Protein AF-A0A699YV92-F1 (afdb_monomer)

Structure (mmCIF, N/CA/C/O backbone):
data_AF-A0A699YV92-F1
#
_entry.id   AF-A0A699YV92-F1
#
loop_
_atom_site.group_PDB
_atom_site.id
_atom_site.type_symbol
_atom_site.label_atom_id
_atom_site.label_alt_id
_atom_site.label_comp_id
_atom_site.label_asym_id
_atom_site.label_entity_id
_atom_site.label_seq_id
_atom_site.pdbx_PDB_ins_code
_atom_site.Cartn_x
_atom_site.Cartn_y
_atom_site.Cartn_z
_atom_site.occupancy
_atom_site.B_iso_or_equiv
_atom_site.auth_seq_id
_atom_site.auth_comp_id
_atom_site.auth_asym_id
_atom_site.auth_atom_id
_atom_site.pdbx_PDB_model_num
ATOM 1 N N . TYR A 1 1 ? 9.441 -20.863 -15.798 1.00 32.38 1 TYR A N 1
ATOM 2 C CA . TYR A 1 1 ? 9.554 -21.421 -14.441 1.00 32.38 1 TYR A CA 1
ATOM 3 C C . TYR A 1 1 ? 8.625 -20.632 -13.541 1.00 32.38 1 TYR A C 1
ATOM 5 O O . TYR A 1 1 ? 8.946 -19.521 -13.141 1.00 32.38 1 TYR A O 1
ATOM 13 N N . ASP A 1 2 ? 7.430 -21.198 -13.383 1.00 39.78 2 ASP A N 1
ATOM 14 C CA . ASP A 1 2 ? 6.267 -20.719 -12.639 1.00 39.78 2 ASP A CA 1
ATOM 15 C C . ASP A 1 2 ? 6.403 -20.904 -11.126 1.00 39.78 2 ASP A C 1
ATOM 17 O O . ASP A 1 2 ? 6.755 -21.986 -10.661 1.00 39.78 2 ASP A O 1
ATOM 21 N N . ILE A 1 3 ? 6.038 -19.866 -10.372 1.00 35.94 3 ILE A N 1
ATOM 22 C CA . ILE A 1 3 ? 5.686 -19.872 -8.941 1.00 35.94 3 ILE A CA 1
ATOM 23 C C . ILE A 1 3 ? 4.949 -18.535 -8.713 1.00 35.94 3 ILE A C 1
ATOM 25 O O . ILE A 1 3 ? 5.479 -17.495 -9.073 1.00 35.94 3 ILE A O 1
ATOM 29 N N . CYS A 1 4 ? 3.711 -18.413 -8.231 1.00 32.50 4 CYS A N 1
ATOM 30 C CA . CYS A 1 4 ? 2.940 -19.241 -7.319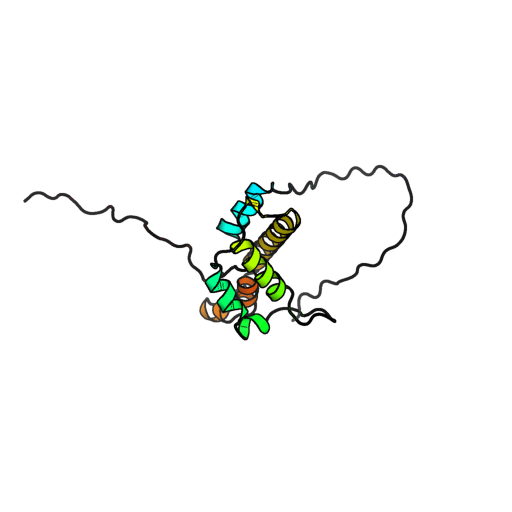 1.00 32.50 4 CYS A CA 1
ATOM 31 C C . CYS A 1 4 ? 1.435 -19.131 -7.624 1.00 32.50 4 CYS A C 1
ATOM 33 O O . CYS A 1 4 ? 0.816 -18.084 -7.431 1.00 32.50 4 CYS A O 1
ATOM 35 N N . VAL A 1 5 ? 0.832 -20.261 -7.990 1.00 37.06 5 VAL A N 1
ATOM 36 C CA . VAL A 1 5 ? -0.583 -20.552 -7.752 1.00 37.06 5 VAL A CA 1
ATOM 37 C C . VAL A 1 5 ? -0.681 -21.138 -6.345 1.00 37.06 5 VAL A C 1
ATOM 39 O O . VAL A 1 5 ? -0.341 -22.298 -6.136 1.00 37.06 5 VAL A O 1
ATOM 42 N N . LEU A 1 6 ? -1.166 -20.363 -5.375 1.00 36.09 6 LEU A N 1
ATOM 43 C CA . LEU A 1 6 ? -1.678 -20.914 -4.117 1.00 36.09 6 LEU A CA 1
ATOM 44 C C . LEU A 1 6 ? -3.157 -20.560 -3.966 1.00 36.09 6 LEU A C 1
ATOM 46 O O . LEU A 1 6 ? -3.553 -19.556 -3.387 1.00 36.09 6 LEU A O 1
ATOM 50 N N . ARG A 1 7 ? -3.935 -21.428 -4.619 1.00 35.78 7 ARG A N 1
ATOM 51 C CA . ARG A 1 7 ? -5.244 -21.981 -4.252 1.00 35.78 7 ARG A CA 1
ATOM 52 C C . ARG A 1 7 ? -6.124 -21.170 -3.295 1.00 35.78 7 ARG A C 1
ATOM 54 O O . ARG A 1 7 ? -6.015 -21.238 -2.077 1.00 35.78 7 ARG A O 1
ATOM 61 N N . SER A 1 8 ? -7.129 -20.573 -3.928 1.00 34.50 8 SER A N 1
ATOM 62 C CA . SER A 1 8 ? -8.521 -20.566 -3.482 1.00 34.50 8 SER A CA 1
ATOM 63 C C . SER A 1 8 ? -9.017 -21.988 -3.185 1.00 34.50 8 SER A C 1
ATOM 65 O O . SER A 1 8 ? -8.882 -22.863 -4.043 1.00 34.50 8 SER A O 1
ATOM 67 N N . GLN A 1 9 ? -9.600 -22.198 -2.003 1.00 34.44 9 GLN A N 1
ATOM 68 C CA . GLN A 1 9 ? -10.697 -23.145 -1.770 1.00 34.44 9 GLN A CA 1
ATOM 69 C C . GLN A 1 9 ? -11.300 -22.895 -0.377 1.00 34.44 9 GLN A C 1
ATOM 71 O O . GLN A 1 9 ? -10.734 -23.277 0.641 1.00 34.44 9 GLN A O 1
ATOM 76 N N . TYR A 1 10 ? -12.459 -22.236 -0.349 1.00 30.91 10 TYR A N 1
ATOM 77 C CA . TYR A 1 10 ? -13.438 -22.373 0.727 1.00 30.91 10 TYR A CA 1
ATOM 78 C C . TYR A 1 10 ? -14.458 -23.420 0.272 1.00 30.91 10 TYR A C 1
ATOM 80 O O . TYR A 1 10 ? -1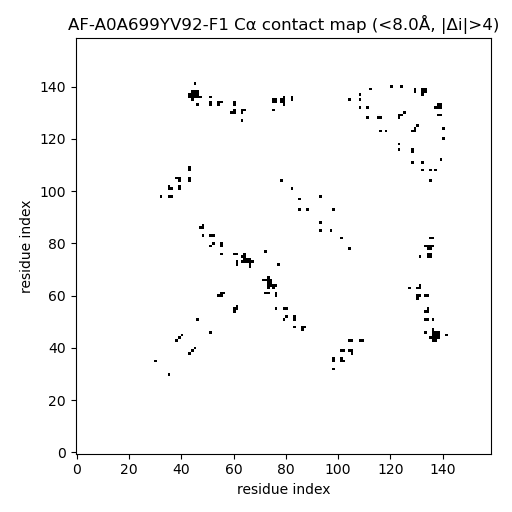5.078 -23.247 -0.775 1.00 30.91 10 TYR A O 1
ATOM 88 N N . ALA A 1 11 ? -14.653 -24.475 1.059 1.00 34.25 11 ALA A N 1
ATOM 89 C CA . ALA A 1 11 ? -15.876 -25.269 1.054 1.00 34.25 11 ALA A CA 1
ATOM 90 C C . ALA A 1 11 ? -16.096 -25.819 2.469 1.00 34.25 11 ALA A C 1
ATOM 92 O O . ALA A 1 11 ? -15.211 -26.437 3.057 1.00 34.25 11 ALA A O 1
ATOM 93 N N . ALA A 1 12 ? -17.264 -25.503 3.022 1.00 41.28 12 ALA A N 1
ATOM 94 C CA . ALA A 1 12 ? -17.738 -25.911 4.335 1.00 41.28 12 ALA A CA 1
ATOM 95 C C . ALA A 1 12 ? -17.936 -27.435 4.437 1.00 41.28 12 ALA A C 1
ATOM 97 O O . ALA A 1 12 ? -18.197 -28.064 3.414 1.00 41.28 12 ALA A O 1
ATOM 98 N N . VAL A 1 13 ? -17.892 -27.983 5.667 1.00 38.28 13 VAL A N 1
ATOM 99 C CA . VAL A 1 13 ? -18.905 -28.883 6.280 1.00 38.28 13 VAL A CA 1
ATOM 100 C C . VAL A 1 13 ? -18.337 -29.647 7.507 1.00 38.28 13 VAL A C 1
ATOM 102 O O . VAL A 1 13 ? -17.267 -30.240 7.444 1.00 38.28 13 VAL A O 1
ATOM 105 N N . ASN A 1 14 ? -19.148 -29.672 8.580 1.00 34.94 14 ASN A N 1
ATOM 106 C CA . ASN A 1 14 ? -19.182 -30.575 9.753 1.00 34.94 14 ASN A CA 1
ATOM 107 C C . ASN A 1 14 ? -18.252 -30.367 10.976 1.00 34.94 14 ASN A C 1
ATOM 109 O O . ASN A 1 14 ? -17.040 -30.541 10.931 1.00 34.94 14 ASN A O 1
ATOM 113 N N . LYS A 1 15 ? -18.909 -30.121 12.125 1.00 42.41 15 LYS A N 1
ATOM 114 C CA . LYS A 1 15 ? -18.442 -30.299 13.518 1.00 42.41 15 LYS A CA 1
ATOM 115 C C . LYS A 1 15 ? -18.736 -31.750 13.969 1.00 42.41 15 LYS A C 1
ATOM 117 O O . LYS A 1 15 ? -19.759 -32.284 13.538 1.00 42.41 15 LYS A O 1
ATOM 122 N N . PRO A 1 16 ? -17.890 -32.390 14.804 1.00 41.03 16 PRO A N 1
ATOM 123 C CA . PRO A 1 16 ? -18.259 -32.688 16.208 1.00 41.03 16 PRO A CA 1
ATOM 124 C C . PRO A 1 16 ? -17.071 -32.506 17.198 1.00 41.03 16 PRO A C 1
ATOM 126 O O . PRO A 1 16 ? -15.917 -32.654 16.822 1.00 41.03 16 PRO A O 1
ATOM 129 N N . GLU A 1 17 ? -17.292 -31.879 18.361 1.00 40.31 17 GLU A N 1
ATOM 130 C CA . GLU A 1 17 ? -17.374 -32.469 19.726 1.00 40.31 17 GLU A CA 1
ATOM 131 C C . GLU A 1 17 ? -16.015 -32.838 20.375 1.00 40.31 17 GLU A C 1
ATOM 133 O O . GLU A 1 17 ? -15.317 -33.737 19.932 1.00 40.31 17 GLU A O 1
ATOM 138 N N . SER A 1 18 ? -15.715 -32.136 21.478 1.00 45.81 18 SER A N 1
ATOM 139 C CA . SER A 1 18 ? -14.845 -32.475 22.621 1.00 45.81 18 SER A CA 1
ATOM 140 C C . SER A 1 18 ? -13.473 -33.130 22.380 1.00 45.81 18 SER A C 1
ATOM 142 O O . SER A 1 18 ? -13.344 -34.332 22.167 1.00 45.81 18 SER A O 1
ATOM 144 N N . GLY A 1 19 ? -12.414 -32.343 22.582 1.00 33.59 19 GLY A N 1
ATOM 145 C CA . GLY A 1 19 ? -11.049 -32.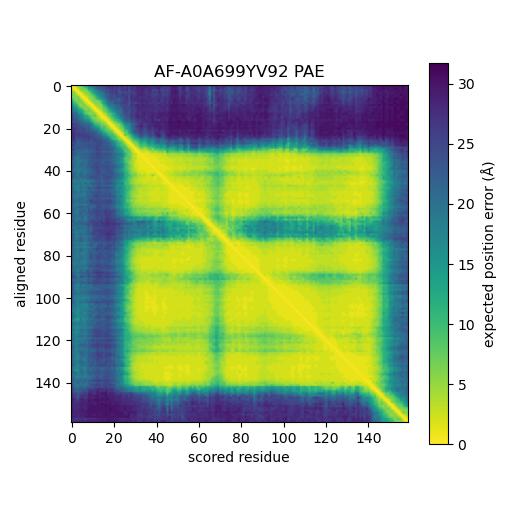848 22.699 1.00 33.59 19 GLY A CA 1
ATOM 146 C C . GLY A 1 19 ? -10.066 -31.718 22.971 1.00 33.59 19 GLY A C 1
ATOM 147 O O . GLY A 1 19 ? -9.680 -30.992 22.062 1.00 33.59 19 GLY A O 1
ATOM 148 N N . SER A 1 20 ? -9.687 -31.550 24.236 1.00 48.50 20 SER A N 1
ATOM 149 C CA . SER A 1 20 ? -8.598 -30.673 24.667 1.00 48.50 20 SER A CA 1
ATOM 150 C C . SER A 1 20 ? -7.315 -31.013 23.904 1.00 48.50 20 SER A C 1
ATOM 152 O O . SER A 1 20 ? -6.724 -32.066 24.136 1.00 48.50 20 SER A O 1
ATOM 154 N N . VAL A 1 21 ? -6.852 -30.101 23.048 1.00 37.03 21 VAL A N 1
ATOM 155 C CA . VAL A 1 21 ? -5.487 -30.115 22.519 1.00 37.03 21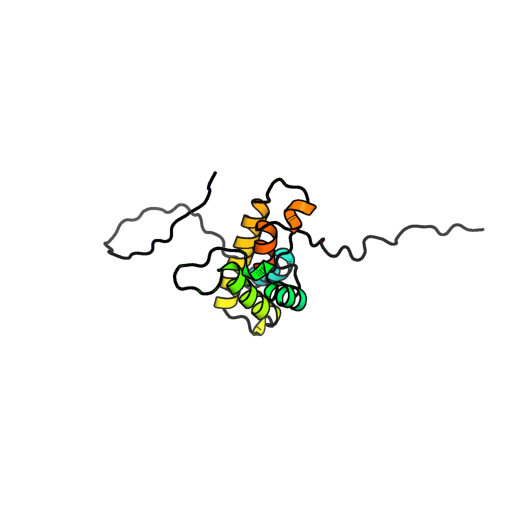 VAL A CA 1
ATOM 156 C C . VAL A 1 21 ? -4.878 -28.748 22.801 1.00 37.03 21 VAL A C 1
ATOM 158 O O . VAL A 1 21 ? -5.342 -27.723 22.305 1.00 37.03 21 VAL A O 1
ATOM 161 N N . LEU A 1 22 ? -3.867 -28.748 23.667 1.00 42.75 22 LEU A N 1
ATOM 162 C CA . LEU A 1 22 ? -3.075 -27.589 24.057 1.00 42.75 22 LEU A CA 1
ATOM 163 C C . LEU A 1 22 ? -2.392 -26.993 22.816 1.00 42.75 22 LEU A C 1
ATOM 165 O O . LEU A 1 22 ? -1.342 -27.468 22.384 1.00 42.75 22 LEU A O 1
ATOM 169 N N . LEU A 1 23 ? -2.987 -25.949 22.237 1.00 38.25 23 LEU A N 1
ATOM 170 C CA . LEU A 1 23 ? -2.338 -25.108 21.235 1.00 38.25 23 LEU A CA 1
ATOM 171 C C . LEU A 1 23 ? -1.335 -24.200 21.950 1.00 38.25 23 LEU A C 1
ATOM 173 O O . LEU A 1 23 ? -1.682 -23.152 22.493 1.00 38.25 23 LEU A O 1
ATOM 177 N N . SER A 1 24 ? -0.080 -24.651 21.959 1.00 41.25 24 SER A N 1
ATOM 178 C CA . SER A 1 24 ? 1.083 -23.829 22.274 1.00 41.25 24 SER A CA 1
ATOM 179 C C . SER A 1 24 ? 1.004 -22.520 21.482 1.00 41.25 24 SER A C 1
ATOM 181 O O . SER A 1 24 ? 0.859 -22.515 20.260 1.00 41.25 24 SER A O 1
ATOM 183 N N . SER A 1 25 ? 1.023 -21.418 22.224 1.00 47.84 25 SER A N 1
ATOM 184 C CA . SER A 1 25 ? 0.810 -20.045 21.782 1.00 47.84 25 SER A CA 1
ATOM 185 C C . SER A 1 25 ? 1.671 -19.648 20.570 1.00 47.84 25 SER A C 1
ATOM 187 O O . SER A 1 25 ? 2.816 -19.226 20.721 1.00 47.84 25 SER A O 1
ATOM 189 N N . CYS A 1 26 ? 1.062 -19.608 19.386 1.00 37.41 26 CYS A N 1
ATOM 190 C CA . CYS A 1 26 ? 1.304 -18.527 18.431 1.00 37.41 26 CYS A CA 1
ATOM 191 C C . CYS A 1 26 ? 0.145 -17.533 18.537 1.00 37.41 26 CYS A C 1
ATOM 193 O O . CYS A 1 26 ? -0.663 -17.399 17.620 1.00 37.41 26 CYS A O 1
ATOM 195 N N . VAL A 1 27 ? 0.032 -16.842 19.677 1.00 46.28 27 VAL A N 1
ATOM 196 C CA . VAL A 1 27 ? -0.767 -15.616 19.732 1.00 46.28 27 VAL A CA 1
ATOM 197 C C . VAL A 1 27 ? -0.042 -14.612 18.843 1.00 46.28 27 VAL A C 1
ATOM 199 O O . VAL A 1 27 ? 0.938 -13.993 19.255 1.00 46.28 27 VAL A O 1
ATOM 202 N N . VAL A 1 28 ? -0.477 -14.493 17.588 1.00 52.00 28 VAL A N 1
ATOM 203 C CA . VAL A 1 28 ? -0.118 -13.348 16.754 1.00 52.00 28 VAL A CA 1
ATOM 204 C C . VAL A 1 28 ? -0.611 -12.135 17.531 1.00 52.00 28 VAL A C 1
ATOM 206 O O . VAL A 1 28 ? -1.817 -11.918 17.622 1.00 52.00 28 VAL A O 1
ATOM 209 N N . LYS A 1 29 ? 0.300 -11.394 18.175 1.00 54.56 29 LYS A N 1
ATOM 210 C CA . LYS A 1 29 ? -0.041 -10.121 18.814 1.00 54.56 29 LYS A CA 1
ATOM 211 C C . LYS A 1 29 ? -0.617 -9.228 17.720 1.00 54.56 29 LYS A C 1
ATOM 213 O O . LYS A 1 29 ? 0.119 -8.724 16.873 1.00 54.56 29 LYS A O 1
ATOM 218 N N . MET A 1 30 ? -1.937 -9.091 17.706 1.00 62.75 30 MET A N 1
ATOM 219 C CA . MET A 1 30 ? -2.598 -8.092 16.888 1.00 62.75 30 MET A CA 1
ATOM 220 C C . MET A 1 30 ? -2.191 -6.736 17.444 1.00 62.75 30 MET A C 1
ATOM 222 O O . MET A 1 30 ? -2.399 -6.473 18.629 1.00 62.75 30 MET A O 1
ATOM 226 N N . LYS A 1 31 ? -1.572 -5.910 16.599 1.00 75.12 31 LYS A N 1
ATOM 227 C CA . LYS A 1 31 ? -1.295 -4.518 16.945 1.00 75.12 31 LYS A CA 1
ATOM 228 C C . LYS A 1 31 ? -2.603 -3.817 17.267 1.00 75.12 31 LYS A C 1
ATOM 230 O O . LYS A 1 31 ? -3.627 -4.068 16.608 1.00 75.12 31 LYS A O 1
ATOM 235 N N . ASP A 1 32 ? -2.561 -2.946 18.267 1.00 86.88 32 ASP A N 1
ATOM 236 C CA . ASP A 1 32 ? -3.704 -2.099 18.551 1.00 86.88 32 ASP A CA 1
ATOM 237 C C . ASP A 1 32 ? -3.978 -1.158 17.367 1.00 86.88 32 ASP A C 1
ATOM 239 O O . ASP A 1 32 ? -3.245 -1.096 16.367 1.00 86.88 32 ASP A O 1
ATOM 243 N N . ARG A 1 33 ? -5.127 -0.497 17.431 1.00 89.88 33 ARG A N 1
ATOM 244 C CA . ARG A 1 33 ? -5.616 0.349 16.350 1.00 89.88 33 ARG A CA 1
ATOM 245 C C . ARG A 1 33 ? -4.664 1.511 16.060 1.00 89.88 33 ARG A C 1
ATOM 247 O O . ARG A 1 33 ? -4.413 1.789 14.887 1.00 89.88 33 ARG A O 1
ATOM 254 N N . ASP A 1 34 ? -4.135 2.158 17.089 1.00 88.62 34 ASP A N 1
ATOM 255 C CA . ASP A 1 34 ? -3.321 3.361 16.939 1.00 88.62 34 ASP A CA 1
ATOM 256 C C . ASP A 1 34 ? -1.938 2.996 16.391 1.00 88.62 34 ASP A C 1
ATOM 258 O O . ASP A 1 34 ? -1.453 3.631 15.452 1.00 88.62 34 ASP A O 1
ATOM 262 N N . GLU A 1 35 ? -1.354 1.893 16.871 1.00 90.94 35 GLU A N 1
ATOM 263 C CA . GLU A 1 35 ? -0.138 1.306 16.300 1.00 90.94 35 GLU A CA 1
ATOM 264 C C . GLU A 1 35 ? -0.312 0.941 14.819 1.00 90.94 35 GLU A C 1
ATOM 266 O O . GLU A 1 35 ? 0.578 1.192 14.001 1.00 90.94 35 GLU A O 1
ATOM 271 N N . THR A 1 36 ? -1.462 0.363 14.459 1.00 91.75 36 THR A N 1
ATOM 272 C CA . THR A 1 36 ? -1.782 0.001 13.071 1.00 91.75 36 THR A CA 1
ATOM 273 C C . THR A 1 36 ? -1.877 1.247 12.189 1.00 91.75 36 THR A C 1
ATOM 275 O O . THR A 1 36 ? -1.275 1.284 11.117 1.00 91.75 36 THR A O 1
ATOM 278 N N . CYS A 1 37 ? -2.600 2.276 12.636 1.00 90.06 37 CYS A N 1
ATOM 279 C CA . CYS A 1 37 ? -2.758 3.526 11.892 1.00 90.06 37 CYS A CA 1
ATOM 280 C C . CYS A 1 37 ? -1.410 4.229 11.692 1.00 90.06 37 CYS A C 1
ATOM 282 O O . CYS A 1 37 ? -1.084 4.662 10.585 1.00 90.06 37 CYS A O 1
ATOM 284 N N . ALA A 1 38 ? -0.601 4.294 12.752 1.00 91.31 38 ALA A N 1
ATOM 285 C CA . ALA A 1 38 ? 0.721 4.899 12.710 1.00 91.31 38 ALA A CA 1
ATOM 286 C C . ALA A 1 38 ? 1.658 4.167 11.739 1.00 91.31 38 ALA A C 1
ATOM 288 O O . ALA A 1 38 ? 2.330 4.808 10.935 1.00 91.31 38 ALA A O 1
ATOM 289 N N . GLU A 1 39 ? 1.699 2.834 11.778 1.00 92.62 39 GLU A N 1
ATOM 290 C CA . GLU A 1 39 ? 2.524 2.038 10.864 1.00 92.62 39 GLU A CA 1
ATOM 291 C C . GLU A 1 39 ? 2.055 2.141 9.409 1.00 92.62 39 GLU A C 1
ATOM 293 O O . GLU A 1 39 ? 2.881 2.237 8.497 1.00 92.62 39 GLU A O 1
ATOM 298 N N . PHE A 1 40 ? 0.739 2.148 9.190 1.00 92.81 40 PHE A N 1
ATOM 299 C CA . PHE A 1 40 ? 0.154 2.315 7.865 1.00 92.81 40 PHE A CA 1
ATOM 300 C C . PHE A 1 40 ? 0.624 3.621 7.219 1.00 92.81 40 PHE A C 1
ATOM 302 O O . PHE A 1 40 ? 1.168 3.585 6.117 1.00 92.81 40 PHE A O 1
ATOM 309 N N . ARG A 1 41 ? 0.486 4.747 7.933 1.00 89.94 41 ARG A N 1
ATOM 310 C CA . ARG A 1 41 ? 0.814 6.084 7.411 1.00 89.94 41 ARG A CA 1
ATOM 311 C C . ARG A 1 41 ? 2.307 6.391 7.350 1.00 89.94 41 ARG A C 1
ATOM 313 O O . ARG A 1 41 ? 2.716 7.179 6.514 1.00 89.94 41 ARG A O 1
ATOM 320 N N . ARG A 1 42 ? 3.117 5.832 8.255 1.00 87.50 42 ARG A N 1
ATOM 321 C CA . ARG A 1 42 ? 4.555 6.156 8.331 1.00 87.50 42 ARG A CA 1
ATOM 322 C C . ARG A 1 42 ? 5.443 5.220 7.526 1.00 87.50 42 ARG A C 1
ATOM 324 O O . ARG A 1 42 ? 6.562 5.597 7.200 1.00 87.50 42 ARG A O 1
ATOM 331 N N . SER A 1 43 ? 5.024 3.975 7.310 1.00 87.12 43 SER A N 1
ATOM 332 C CA . SER A 1 43 ? 5.928 2.939 6.792 1.00 87.12 43 SER A CA 1
ATOM 333 C C . SER A 1 43 ? 5.344 2.122 5.650 1.00 87.12 43 SER A C 1
ATOM 335 O O . SER A 1 43 ? 6.085 1.743 4.747 1.00 87.12 43 SER A O 1
ATOM 337 N N . ALA A 1 44 ? 4.047 1.804 5.683 1.00 91.12 44 ALA A N 1
ATOM 338 C CA . ALA A 1 44 ? 3.453 0.990 4.626 1.00 91.12 44 ALA A CA 1
ATOM 339 C C . ALA A 1 44 ? 3.146 1.814 3.373 1.00 91.12 44 ALA A C 1
ATOM 341 O O . ALA A 1 44 ? 3.499 1.383 2.280 1.00 91.12 44 ALA A O 1
ATOM 342 N N . VAL A 1 45 ? 2.525 2.982 3.531 1.00 93.88 45 VAL A N 1
ATOM 343 C CA . VAL A 1 45 ? 2.136 3.868 2.430 1.00 93.88 45 VAL A CA 1
ATOM 344 C C . VAL A 1 45 ? 3.047 5.089 2.446 1.00 93.88 45 VAL A C 1
ATOM 346 O O . VAL A 1 45 ? 3.039 5.842 3.413 1.00 93.88 45 VAL A O 1
ATOM 349 N N . ASN A 1 46 ? 3.863 5.252 1.406 1.00 94.19 46 ASN A N 1
ATOM 350 C CA . ASN A 1 46 ? 4.784 6.387 1.251 1.00 94.19 46 ASN A CA 1
ATOM 351 C C . ASN A 1 46 ? 4.421 7.290 0.058 1.00 94.19 46 ASN A C 1
ATOM 353 O O . ASN A 1 46 ? 5.037 8.339 -0.128 1.00 94.19 46 ASN A O 1
ATOM 357 N N . MET A 1 47 ? 3.428 6.902 -0.742 1.00 93.25 47 MET A N 1
ATOM 358 C CA . MET A 1 47 ? 2.817 7.767 -1.747 1.00 93.25 47 MET A CA 1
ATOM 359 C C . MET A 1 47 ? 1.751 8.634 -1.080 1.00 93.25 47 MET A C 1
ATOM 361 O O . MET A 1 47 ? 0.997 8.147 -0.231 1.00 93.25 47 MET A O 1
ATOM 365 N N . ASP A 1 48 ? 1.680 9.908 -1.456 1.00 91.62 48 ASP A N 1
ATOM 366 C CA . ASP A 1 48 ? 0.585 10.761 -1.001 1.00 91.62 48 ASP A CA 1
ATOM 367 C C . ASP A 1 48 ? -0.727 10.432 -1.745 1.00 91.62 48 ASP A C 1
ATOM 369 O O . ASP A 1 48 ? -0.772 9.595 -2.654 1.00 91.62 48 ASP A O 1
ATOM 373 N N . ALA A 1 49 ? -1.833 11.040 -1.307 1.00 92.88 49 ALA A N 1
ATOM 374 C CA . ALA A 1 49 ? -3.148 10.754 -1.874 1.00 92.88 49 ALA A CA 1
ATOM 375 C C . ALA A 1 49 ? -3.235 11.139 -3.362 1.00 92.88 49 ALA A C 1
ATOM 377 O O . ALA A 1 49 ? -3.819 10.393 -4.145 1.00 92.88 49 ALA A O 1
ATOM 378 N N . ASP A 1 50 ? -2.639 12.264 -3.754 1.00 92.25 50 ASP A N 1
ATOM 379 C CA . ASP A 1 50 ? -2.723 12.776 -5.121 1.00 92.25 50 ASP A CA 1
ATOM 380 C C . ASP A 1 50 ? -1.827 11.961 -6.067 1.00 92.25 50 ASP A C 1
ATOM 382 O O . ASP A 1 50 ? -2.228 11.629 -7.184 1.00 92.25 50 ASP A O 1
ATOM 386 N N . GLU A 1 51 ? -0.640 11.577 -5.604 1.00 93.44 51 GLU A N 1
ATOM 387 C CA . GLU A 1 51 ? 0.311 10.700 -6.282 1.00 93.44 51 GLU A CA 1
ATOM 388 C C . GLU A 1 51 ? -0.297 9.311 -6.513 1.00 93.44 51 GLU A C 1
ATOM 390 O O . GLU A 1 51 ? -0.252 8.780 -7.627 1.00 93.44 51 GLU A O 1
ATOM 395 N N . LEU A 1 52 ? -0.924 8.727 -5.485 1.00 94.25 52 LEU A N 1
ATOM 396 C CA . LEU A 1 52 ? -1.605 7.440 -5.610 1.00 94.25 52 LEU A CA 1
ATOM 397 C C . LEU A 1 52 ? -2.808 7.525 -6.557 1.00 94.25 52 LEU A C 1
ATOM 399 O O . LEU A 1 52 ? -3.011 6.621 -7.365 1.00 94.25 52 LEU A O 1
ATOM 403 N N . GLU A 1 53 ? -3.596 8.597 -6.491 1.00 93.56 53 GLU A N 1
ATOM 404 C CA . GLU A 1 53 ? -4.734 8.808 -7.390 1.00 93.56 53 GLU A CA 1
ATOM 405 C C . GLU A 1 53 ? -4.288 8.903 -8.856 1.00 93.56 53 GLU A C 1
ATOM 407 O O . GLU A 1 53 ? -4.844 8.221 -9.721 1.00 93.56 53 GLU A O 1
ATOM 412 N N . GLN A 1 54 ? -3.237 9.675 -9.140 1.00 93.88 54 GLN A N 1
ATOM 413 C CA . GLN A 1 54 ? -2.647 9.760 -10.478 1.00 93.88 54 GLN A CA 1
ATOM 414 C C . GLN A 1 54 ? -2.108 8.408 -10.948 1.00 93.88 54 GLN A C 1
ATOM 416 O O . GLN A 1 54 ? -2.361 8.002 -12.085 1.00 93.88 54 GLN A O 1
ATOM 421 N N . TRP A 1 55 ? -1.412 7.681 -10.070 1.00 93.69 55 TRP A N 1
ATOM 422 C CA . TRP A 1 55 ? -0.893 6.355 -10.384 1.00 93.69 55 TRP A CA 1
ATOM 423 C C . TRP A 1 55 ? -2.011 5.372 -10.736 1.00 93.69 55 TRP A C 1
ATOM 425 O O . TRP A 1 55 ? -1.900 4.657 -11.732 1.00 93.69 55 TRP A O 1
ATOM 435 N N . LEU A 1 56 ? -3.103 5.337 -9.969 1.00 92.19 56 LEU A N 1
ATOM 436 C CA . LEU A 1 56 ? -4.217 4.423 -10.229 1.00 92.19 56 LEU A CA 1
ATOM 437 C C . LEU A 1 56 ? -4.896 4.709 -11.577 1.00 92.19 56 LEU A C 1
ATOM 439 O O . LEU A 1 56 ? -5.361 3.783 -12.230 1.00 92.19 56 LEU A O 1
ATOM 443 N N . HIS A 1 57 ? -4.892 5.946 -12.065 1.00 90.94 57 HIS A N 1
ATOM 444 C CA . HIS A 1 57 ? -5.422 6.251 -13.398 1.00 90.94 57 HIS A CA 1
ATOM 445 C C . HIS A 1 57 ? -4.505 5.826 -14.562 1.00 90.94 57 HIS A C 1
ATOM 447 O O . HIS A 1 57 ? -4.920 5.898 -15.721 1.00 90.94 57 HIS A O 1
ATOM 453 N N . SER A 1 58 ? -3.282 5.362 -14.290 1.00 89.38 58 SER A N 1
ATOM 454 C CA . SER A 1 58 ? -2.338 4.941 -15.331 1.00 89.38 58 SER A CA 1
ATOM 455 C C . SER A 1 58 ? -2.690 3.574 -15.955 1.00 89.38 58 SER A C 1
ATOM 457 O O . SER A 1 58 ? -3.148 2.659 -15.255 1.00 89.38 58 SER A O 1
ATOM 459 N N . PRO A 1 59 ? -2.428 3.369 -17.263 1.00 84.62 59 PRO A N 1
ATOM 460 C CA . PRO A 1 59 ? -2.535 2.054 -17.903 1.00 84.62 59 PRO A CA 1
ATOM 461 C C . PRO A 1 59 ? -1.687 0.977 -17.213 1.00 84.62 59 PRO A C 1
ATOM 463 O O . PRO A 1 59 ? -2.084 -0.188 -17.126 1.00 84.62 59 PRO A O 1
ATOM 466 N N . GLU A 1 60 ? -0.525 1.364 -16.691 1.00 84.25 60 GLU A N 1
ATOM 467 C CA . GLU A 1 60 ? 0.400 0.498 -15.973 1.00 84.25 60 GLU A CA 1
ATOM 468 C C . GLU A 1 60 ? -0.261 -0.075 -14.718 1.00 84.25 60 GLU A C 1
ATOM 470 O O . GLU A 1 60 ? -0.231 -1.293 -14.524 1.00 84.25 60 GLU A O 1
ATOM 475 N N . SER A 1 61 ? -0.928 0.763 -13.915 1.00 83.75 61 SER A N 1
ATOM 476 C CA . SER A 1 61 ? -1.663 0.327 -12.721 1.00 83.75 61 SER A CA 1
ATOM 477 C C . SER A 1 61 ? -2.751 -0.699 -13.046 1.00 83.75 61 SER A C 1
ATOM 479 O O . SER A 1 61 ? -2.881 -1.708 -12.341 1.00 83.75 61 SER A O 1
ATOM 481 N N . LEU A 1 62 ? -3.491 -0.478 -14.136 1.00 81.12 62 LEU A N 1
ATOM 482 C CA . LEU A 1 62 ? -4.586 -1.341 -14.591 1.00 81.12 62 LEU A CA 1
ATOM 483 C C . LEU A 1 62 ? -4.092 -2.693 -15.132 1.00 81.12 62 LEU A C 1
ATOM 485 O O . LEU A 1 62 ? -4.789 -3.702 -15.038 1.00 81.12 62 LEU A O 1
ATOM 489 N N . SER A 1 63 ? -2.875 -2.732 -15.679 1.00 75.12 63 SER A N 1
ATOM 490 C CA . SER A 1 63 ? -2.298 -3.920 -16.325 1.00 75.12 63 SER A CA 1
ATOM 491 C C . SER A 1 63 ? -1.684 -4.949 -15.359 1.00 75.12 63 SER A C 1
ATOM 493 O O . SER A 1 63 ? -1.247 -6.031 -15.785 1.00 75.12 63 SER A O 1
ATOM 495 N N . VAL A 1 64 ? -1.611 -4.628 -14.060 1.00 73.25 64 VAL A N 1
ATOM 496 C CA . VAL A 1 64 ? -0.888 -5.427 -13.061 1.00 73.25 64 VAL A CA 1
ATOM 497 C C . VAL A 1 64 ? -1.810 -6.058 -12.019 1.00 73.25 64 VAL A C 1
ATOM 499 O O . VAL A 1 64 ? -2.652 -5.418 -11.390 1.00 73.25 64 VAL A O 1
ATOM 502 N N . GLY A 1 65 ? -1.572 -7.352 -11.789 1.00 66.38 65 GLY A N 1
ATOM 503 C CA . GLY A 1 65 ? -2.236 -8.174 -10.783 1.00 66.38 65 GLY A CA 1
ATOM 504 C C . GLY A 1 65 ? -3.099 -9.277 -11.394 1.00 66.38 65 GLY A C 1
ATOM 505 O O . GLY A 1 65 ? -3.320 -9.335 -12.600 1.00 66.38 65 GLY A O 1
ATOM 506 N N . GLN A 1 66 ? -3.559 -10.194 -10.546 1.00 61.56 66 GLN A N 1
ATOM 507 C CA . GLN A 1 66 ? -4.494 -11.241 -10.950 1.00 61.56 66 GLN A CA 1
ATOM 508 C C . GLN A 1 66 ? -5.926 -10.734 -10.784 1.00 61.56 66 GLN A C 1
ATOM 510 O O . GLN A 1 66 ? -6.329 -10.356 -9.679 1.00 61.56 66 GLN A O 1
ATOM 515 N N . VAL A 1 67 ? -6.685 -10.756 -11.876 1.00 64.38 67 VAL A N 1
ATOM 516 C CA . VAL A 1 67 ? -8.139 -10.591 -11.855 1.00 64.38 67 VAL A CA 1
ATOM 517 C C . VAL A 1 67 ? -8.738 -11.957 -11.531 1.00 64.38 67 VAL A C 1
ATOM 519 O O . VAL A 1 67 ? -8.428 -12.953 -12.189 1.00 64.38 67 VAL A O 1
ATOM 522 N N . LYS A 1 68 ? -9.538 -12.041 -10.466 1.00 60.88 68 LYS A N 1
ATOM 523 C CA . LYS A 1 68 ? -10.256 -13.283 -10.154 1.00 60.88 68 LYS A CA 1
ATOM 524 C C . LYS A 1 68 ? -11.380 -13.485 -11.179 1.00 60.88 68 LYS A C 1
ATOM 526 O O . LYS A 1 68 ? -11.938 -12.497 -11.646 1.00 60.88 68 LYS A O 1
ATOM 531 N N . PRO A 1 69 ? -11.761 -14.732 -11.510 1.00 55.91 69 PRO A N 1
ATOM 532 C CA . PRO A 1 69 ? -12.933 -14.973 -12.347 1.00 55.91 69 PRO A CA 1
ATOM 533 C C . PRO A 1 69 ? -14.171 -14.278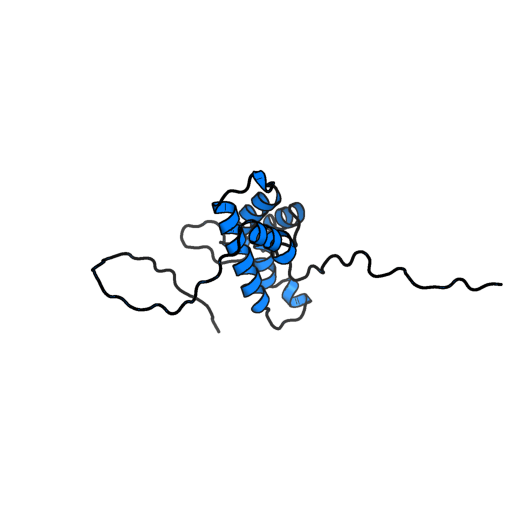 -11.760 1.00 55.91 69 PRO A C 1
ATOM 535 O O . PRO A 1 69 ? -14.532 -14.551 -10.617 1.00 55.91 69 PRO A O 1
ATOM 538 N N . GLY A 1 70 ? -14.790 -13.381 -12.531 1.00 66.75 70 GLY A N 1
ATOM 539 C CA . GLY A 1 70 ? -15.956 -12.591 -12.111 1.00 66.75 70 GLY A CA 1
ATOM 540 C C . GLY A 1 70 ? -15.651 -11.179 -11.595 1.00 66.75 70 GLY A C 1
ATOM 541 O O . GLY A 1 70 ? -16.587 -10.411 -11.409 1.00 66.75 70 GLY A O 1
ATOM 542 N N . GLU A 1 71 ? -14.381 -10.816 -11.411 1.00 67.75 71 GLU A N 1
ATOM 543 C CA . GLU A 1 71 ? -13.966 -9.444 -11.091 1.00 67.75 71 GLU A CA 1
ATOM 544 C C . GLU A 1 71 ? -13.590 -8.686 -12.370 1.00 67.75 71 GLU A C 1
ATOM 546 O O . GLU A 1 71 ? -13.108 -9.280 -13.337 1.00 67.75 71 GLU A O 1
ATOM 551 N N . THR A 1 72 ? -13.768 -7.366 -12.374 1.00 67.88 72 THR A N 1
ATOM 552 C CA . THR A 1 72 ? -13.321 -6.491 -13.473 1.00 67.88 72 THR A CA 1
ATOM 553 C C . THR A 1 72 ? -11.931 -5.906 -13.234 1.00 67.88 72 THR A C 1
ATOM 555 O O . THR A 1 72 ? -11.322 -5.380 -14.161 1.00 67.88 72 THR A O 1
ATOM 558 N N . GLU A 1 73 ? -11.413 -6.000 -12.006 1.00 74.94 73 GLU A N 1
ATOM 559 C CA . GLU A 1 73 ? -10.171 -5.350 -11.582 1.00 74.94 73 GLU A CA 1
ATOM 560 C C . GLU A 1 73 ? -9.272 -6.277 -10.760 1.00 74.94 73 GLU A C 1
ATOM 562 O O . GLU A 1 73 ? -9.705 -7.271 -10.167 1.00 74.94 73 GLU A O 1
ATOM 567 N N . SER A 1 74 ? -7.980 -5.946 -10.710 1.00 81.69 74 SER A N 1
ATOM 568 C CA . SER A 1 74 ? -7.032 -6.682 -9.881 1.00 81.69 74 SER A CA 1
ATOM 569 C C . SER A 1 74 ? -7.216 -6.340 -8.399 1.00 81.69 74 SER A C 1
ATOM 571 O O . SER A 1 74 ? -7.572 -5.221 -8.029 1.00 81.69 74 SER A O 1
ATOM 573 N N . GLN A 1 75 ? -6.913 -7.298 -7.515 1.00 83.94 75 GLN A N 1
ATOM 574 C CA . GLN A 1 75 ? -6.980 -7.061 -6.064 1.00 83.94 75 GLN A CA 1
ATOM 575 C C . GLN A 1 75 ? -6.100 -5.896 -5.602 1.00 83.94 75 GLN A C 1
ATOM 577 O O . GLN A 1 75 ? -6.459 -5.218 -4.644 1.00 83.94 75 GLN A O 1
ATOM 582 N N . GLY A 1 76 ? -4.959 -5.678 -6.263 1.00 84.44 76 GLY A N 1
ATOM 583 C CA . GLY A 1 76 ? -4.090 -4.550 -5.948 1.00 84.44 76 GLY A CA 1
ATOM 584 C C . GLY A 1 76 ? -4.750 -3.225 -6.296 1.00 84.44 76 GLY A C 1
ATOM 585 O O . GLY A 1 76 ? -4.772 -2.336 -5.460 1.00 84.44 76 GLY A O 1
ATOM 586 N N . HIS A 1 77 ? -5.360 -3.122 -7.475 1.00 87.81 77 HIS A N 1
ATOM 587 C CA . HIS A 1 77 ? -6.026 -1.898 -7.906 1.00 87.81 77 HIS A CA 1
ATOM 588 C C . HIS A 1 77 ? -7.235 -1.547 -7.018 1.00 87.81 77 HIS A C 1
ATOM 590 O O . HIS A 1 77 ? -7.360 -0.415 -6.551 1.00 87.81 77 HIS A O 1
ATOM 596 N N . MET A 1 78 ? -8.064 -2.541 -6.670 1.00 87.88 78 MET A N 1
ATOM 597 C CA . MET A 1 78 ? -9.151 -2.358 -5.697 1.00 87.88 78 MET A CA 1
ATOM 598 C C . MET A 1 78 ? -8.632 -1.910 -4.323 1.00 87.88 78 MET A C 1
ATOM 600 O O . MET A 1 78 ? -9.228 -1.042 -3.685 1.00 87.88 78 MET A O 1
ATOM 604 N N . SER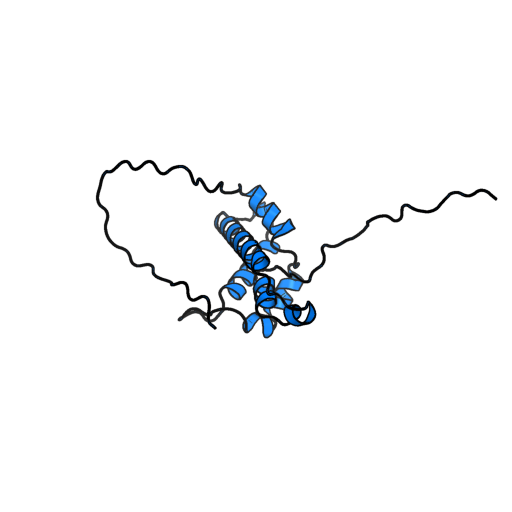 A 1 79 ? -7.512 -2.484 -3.865 1.00 90.94 79 SER A N 1
ATOM 605 C CA . SER A 1 79 ? -6.888 -2.080 -2.603 1.00 90.94 79 SER A CA 1
ATOM 606 C C . SER A 1 79 ? -6.365 -0.649 -2.665 1.00 90.94 79 SER A C 1
ATOM 608 O O . SER A 1 79 ? -6.550 0.086 -1.704 1.00 90.94 79 SER A O 1
ATOM 610 N N . GLY A 1 80 ? -5.770 -0.234 -3.783 1.00 91.69 80 GLY A N 1
ATOM 611 C CA . GLY A 1 80 ? -5.282 1.128 -3.986 1.00 91.69 80 GLY A CA 1
ATOM 612 C C . GLY A 1 80 ? -6.381 2.172 -3.858 1.00 91.69 80 GLY A C 1
ATOM 613 O O . GLY A 1 80 ? -6.202 3.160 -3.151 1.00 91.69 80 GLY A O 1
ATOM 614 N N . ARG A 1 81 ? -7.560 1.915 -4.439 1.00 93.38 81 ARG A N 1
ATOM 615 C CA . ARG A 1 81 ? -8.722 2.800 -4.252 1.00 93.38 81 ARG A CA 1
ATOM 616 C C . ARG A 1 81 ? -9.130 2.911 -2.789 1.00 93.38 81 ARG A C 1
ATOM 618 O O . ARG A 1 81 ? -9.402 4.005 -2.306 1.00 93.38 81 ARG A O 1
ATOM 625 N N . ARG A 1 82 ? -9.117 1.794 -2.058 1.00 94.00 82 ARG A N 1
ATOM 626 C CA . ARG A 1 82 ? -9.422 1.824 -0.626 1.00 94.00 82 ARG A CA 1
ATOM 627 C C . ARG A 1 82 ? -8.346 2.560 0.173 1.00 94.00 82 ARG A C 1
ATOM 629 O O . ARG A 1 82 ? -8.689 3.322 1.066 1.00 94.00 82 ARG A O 1
ATOM 636 N N . VAL A 1 83 ? -7.066 2.390 -0.156 1.00 94.38 83 VAL A N 1
ATOM 637 C CA . VAL A 1 83 ? -5.961 3.151 0.453 1.00 94.38 83 VAL A CA 1
ATOM 638 C C . VAL A 1 83 ? -6.145 4.650 0.218 1.00 94.38 83 VAL A C 1
ATOM 640 O O . VAL A 1 83 ? -6.024 5.416 1.169 1.00 94.38 83 VAL A O 1
ATOM 643 N N . LEU A 1 84 ? -6.529 5.066 -0.991 1.00 94.38 84 LEU A N 1
ATOM 644 C CA . LEU A 1 84 ? -6.825 6.466 -1.304 1.00 94.38 84 LEU A CA 1
ATOM 645 C C . LEU A 1 84 ? -7.949 7.034 -0.419 1.00 94.38 84 LEU A C 1
ATOM 647 O O . LEU A 1 84 ? -7.813 8.125 0.134 1.00 94.38 84 LEU A O 1
ATOM 651 N N . GLU A 1 85 ? -9.038 6.284 -0.229 1.00 93.69 85 GLU A N 1
ATOM 652 C CA . GLU A 1 85 ? -10.116 6.671 0.693 1.00 93.69 85 GLU A CA 1
ATOM 653 C C . GLU A 1 85 ? -9.619 6.796 2.142 1.00 93.69 85 GLU A C 1
ATOM 655 O O . GLU A 1 85 ? -10.010 7.721 2.852 1.00 93.69 85 GLU A O 1
ATOM 660 N N . LEU A 1 86 ? -8.751 5.882 2.586 1.00 93.88 86 LEU A N 1
ATOM 661 C CA . LEU A 1 86 ? -8.184 5.885 3.938 1.00 93.88 86 LEU A CA 1
ATOM 662 C C . LEU A 1 86 ? -7.221 7.054 4.173 1.00 93.88 86 LEU A C 1
ATOM 664 O O . LEU A 1 86 ? -7.208 7.606 5.271 1.00 93.88 86 LEU A O 1
ATOM 668 N N . LEU A 1 87 ? -6.450 7.454 3.158 1.00 91.62 87 LEU A N 1
ATOM 669 C CA . LEU A 1 87 ? -5.578 8.630 3.222 1.00 91.62 87 LEU A CA 1
ATOM 670 C C . LEU A 1 87 ? -6.381 9.933 3.347 1.00 91.62 87 LEU A C 1
ATOM 672 O O . LEU A 1 87 ? -5.948 10.847 4.042 1.00 91.62 87 LEU A O 1
ATOM 676 N N . LYS A 1 88 ? -7.568 10.002 2.728 1.00 91.19 88 LYS A N 1
ATOM 677 C CA . LYS A 1 88 ? -8.471 11.166 2.796 1.00 91.19 88 LYS A CA 1
ATOM 678 C C . LYS A 1 88 ? -9.308 11.219 4.089 1.00 91.19 88 LYS A C 1
ATOM 680 O O . LYS A 1 88 ? -9.933 12.242 4.369 1.00 91.19 88 LYS A O 1
ATOM 685 N N . LYS A 1 89 ? -9.347 10.140 4.882 1.00 91.25 89 LYS A N 1
ATOM 686 C CA . LYS A 1 89 ? -10.101 10.056 6.146 1.00 91.25 89 LYS A CA 1
ATOM 687 C C . LYS A 1 89 ? -9.280 10.522 7.350 1.00 91.25 89 LYS A C 1
ATOM 689 O O . LYS A 1 89 ? -8.108 10.176 7.504 1.00 91.25 89 LYS A O 1
ATOM 694 N N . ASN A 1 90 ? -9.952 11.207 8.274 1.00 86.62 90 ASN A N 1
ATOM 695 C CA . ASN A 1 90 ? -9.402 11.510 9.596 1.00 86.62 90 ASN A CA 1
ATOM 696 C C . ASN A 1 90 ? -9.493 10.298 10.529 1.00 86.62 90 ASN A C 1
ATOM 698 O O . ASN A 1 90 ? -10.381 9.457 10.385 1.00 86.62 90 ASN A O 1
ATOM 702 N N . ASP A 1 91 ? -8.638 10.256 11.552 1.00 82.44 91 ASP A N 1
ATOM 703 C CA . ASP A 1 91 ? -8.593 9.141 12.507 1.00 82.44 91 ASP A CA 1
ATOM 704 C C . ASP A 1 91 ? -9.928 8.913 13.224 1.00 82.44 91 ASP A C 1
ATOM 706 O O . ASP A 1 91 ? -10.337 7.769 13.421 1.00 82.44 91 ASP A O 1
ATOM 710 N N . SER A 1 92 ? -10.671 9.976 13.534 1.00 85.62 92 SER A N 1
ATOM 711 C CA . SER A 1 92 ? -11.999 9.892 14.158 1.00 85.62 92 SER A CA 1
ATOM 712 C C . SER A 1 92 ? -13.075 9.245 13.275 1.00 85.62 92 SER A C 1
ATOM 714 O O . SER A 1 92 ? -14.122 8.856 13.783 1.00 85.62 92 SER A O 1
ATOM 716 N N . GLN A 1 93 ? -12.833 9.128 11.967 1.00 89.31 93 GLN A N 1
ATOM 717 C CA . GLN A 1 93 ? -13.773 8.577 10.985 1.00 89.31 93 GLN A CA 1
ATOM 718 C C . GLN A 1 93 ? -13.434 7.134 10.583 1.00 89.31 93 GLN A C 1
ATOM 720 O O . GLN A 1 93 ? -14.166 6.535 9.794 1.00 89.31 93 GLN A O 1
ATOM 725 N N . LEU A 1 94 ? -12.322 6.586 11.086 1.00 90.69 94 LEU A N 1
ATOM 726 C CA . LEU A 1 94 ? -11.882 5.229 10.773 1.00 90.69 94 LEU A CA 1
ATOM 727 C C . LEU A 1 94 ? -12.759 4.197 11.482 1.00 90.69 94 LEU A C 1
ATOM 729 O O . LEU A 1 94 ? -12.875 4.226 12.709 1.00 90.69 94 LEU A O 1
ATOM 733 N N . THR A 1 95 ? -13.312 3.262 10.714 1.00 92.31 95 THR A N 1
ATOM 734 C CA . THR A 1 95 ? -14.056 2.102 11.228 1.00 92.31 95 THR A CA 1
ATOM 735 C C . THR A 1 95 ? -13.127 0.923 11.539 1.00 92.31 95 THR A C 1
ATOM 737 O O . THR A 1 95 ? -11.954 0.931 11.168 1.00 92.31 95 THR A O 1
ATOM 740 N N . ASP A 1 96 ? -13.636 -0.126 12.187 1.00 89.50 96 ASP A N 1
ATOM 741 C CA . ASP A 1 96 ? -12.851 -1.349 12.413 1.00 89.50 96 ASP A CA 1
ATOM 742 C C . ASP A 1 96 ? -12.455 -2.032 11.091 1.00 89.50 96 ASP A C 1
ATOM 744 O O . ASP A 1 96 ? -11.309 -2.455 10.936 1.00 89.50 96 ASP A O 1
ATOM 748 N N . ASP A 1 97 ? -13.346 -2.024 10.092 1.00 91.44 97 ASP A N 1
ATOM 749 C CA . ASP A 1 97 ? -13.054 -2.522 8.738 1.00 91.44 97 ASP A CA 1
ATOM 750 C C . ASP A 1 97 ? -11.915 -1.742 8.061 1.00 91.44 97 ASP A C 1
ATOM 752 O O . ASP A 1 97 ? -11.101 -2.313 7.329 1.00 91.44 97 ASP A O 1
ATOM 756 N N . ASP A 1 98 ? -11.840 -0.427 8.300 1.00 92.62 98 ASP A N 1
ATOM 757 C CA . ASP A 1 98 ? -10.750 0.410 7.799 1.00 92.62 98 ASP A CA 1
ATOM 758 C C . ASP A 1 98 ? -9.412 -0.021 8.417 1.00 92.62 98 ASP A C 1
ATOM 760 O O . ASP A 1 98 ? -8.419 -0.185 7.705 1.00 92.62 98 ASP A O 1
ATOM 764 N N . VAL A 1 99 ? -9.394 -0.270 9.728 1.00 91.94 99 VAL A N 1
ATOM 765 C CA . VAL A 1 99 ? -8.200 -0.718 10.461 1.00 91.94 99 VAL A CA 1
ATOM 766 C C . VAL A 1 99 ? -7.770 -2.115 10.004 1.00 91.94 99 VAL A C 1
ATOM 768 O O . VAL A 1 99 ? -6.580 -2.361 9.794 1.00 91.94 99 VAL A O 1
ATOM 771 N N . ASP A 1 100 ? -8.710 -3.029 9.776 1.00 92.62 100 ASP A N 1
ATOM 772 C CA . ASP A 1 100 ? -8.409 -4.356 9.233 1.00 92.62 100 ASP A CA 1
ATOM 773 C C . ASP A 1 100 ? -7.839 -4.287 7.816 1.00 92.62 100 ASP A C 1
ATOM 775 O O . ASP A 1 100 ? -6.885 -5.005 7.480 1.00 92.62 100 ASP A O 1
ATOM 779 N N . HIS A 1 101 ? -8.348 -3.370 6.992 1.00 93.19 101 HIS A N 1
ATOM 780 C CA . HIS A 1 101 ? -7.761 -3.109 5.687 1.00 93.19 101 HIS A CA 1
ATOM 781 C C . HIS A 1 101 ? -6.328 -2.567 5.808 1.00 93.19 101 HIS A C 1
ATOM 783 O O . HIS A 1 101 ? -5.434 -3.062 5.119 1.00 93.19 101 HIS A O 1
ATOM 789 N N . MET A 1 102 ? -6.064 -1.635 6.731 1.00 94.50 102 MET A N 1
ATOM 790 C CA . MET A 1 102 ? -4.706 -1.137 7.000 1.00 94.50 102 MET A CA 1
ATOM 791 C C . MET A 1 102 ? -3.747 -2.271 7.392 1.00 94.50 102 MET A C 1
ATOM 793 O O . MET A 1 102 ? -2.647 -2.366 6.844 1.00 94.50 102 MET A O 1
ATOM 797 N N . ARG A 1 103 ? -4.169 -3.201 8.263 1.00 93.62 103 ARG A N 1
ATOM 798 C CA . ARG A 1 103 ? -3.366 -4.388 8.635 1.00 93.62 103 ARG A CA 1
ATOM 799 C C . ARG A 1 103 ? -3.027 -5.255 7.427 1.00 93.62 103 ARG A C 1
ATOM 801 O O . ARG A 1 103 ? -1.901 -5.756 7.310 1.00 93.62 103 ARG A O 1
ATOM 808 N N . LYS A 1 104 ? -3.989 -5.432 6.518 1.00 93.00 104 LYS A N 1
ATOM 809 C CA . LYS A 1 104 ? -3.798 -6.183 5.273 1.00 93.00 104 LYS A CA 1
ATOM 810 C C . LYS A 1 104 ? -2.767 -5.506 4.373 1.00 93.00 104 LYS A C 1
ATOM 812 O O . LYS A 1 104 ? -1.883 -6.199 3.869 1.00 93.00 104 LYS A O 1
ATOM 817 N N . VAL A 1 105 ? -2.850 -4.184 4.216 1.00 94.56 105 VAL A N 1
ATOM 818 C CA . VAL A 1 105 ? -1.896 -3.387 3.428 1.00 94.56 105 VAL A CA 1
ATOM 819 C C . VAL A 1 10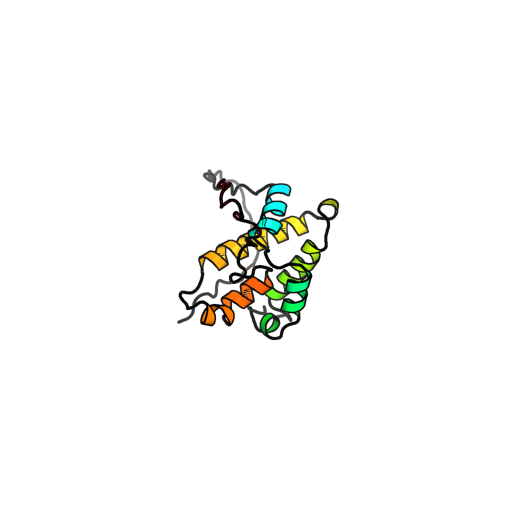5 ? -0.488 -3.508 4.004 1.00 94.56 105 VAL A C 1
ATOM 821 O O . VAL A 1 105 ? 0.419 -3.928 3.288 1.00 94.56 105 VAL A O 1
ATOM 824 N N . ILE A 1 106 ? -0.315 -3.269 5.309 1.00 94.12 106 ILE A N 1
ATOM 825 C CA . ILE A 1 106 ? 0.979 -3.404 6.004 1.00 94.12 106 ILE A CA 1
ATOM 826 C C . ILE A 1 106 ? 1.582 -4.793 5.758 1.00 94.12 106 ILE A C 1
ATOM 828 O O . ILE A 1 106 ? 2.752 -4.930 5.394 1.00 94.12 106 ILE A O 1
ATOM 832 N N . SER A 1 107 ? 0.775 -5.840 5.940 1.00 92.56 107 SER A N 1
ATOM 833 C CA . SER A 1 107 ? 1.215 -7.225 5.763 1.00 92.56 107 SER A CA 1
ATOM 834 C C . SER A 1 107 ? 1.601 -7.535 4.317 1.00 92.56 107 SER A C 1
ATOM 836 O O . SER A 1 107 ? 2.556 -8.278 4.077 1.00 92.56 107 SER A O 1
ATOM 838 N N . TYR A 1 108 ? 0.859 -6.990 3.349 1.00 92.62 108 TYR A N 1
ATOM 839 C CA . TYR A 1 108 ? 1.164 -7.141 1.932 1.00 92.62 108 TYR A CA 1
ATOM 840 C C . TYR A 1 108 ? 2.491 -6.472 1.588 1.00 92.62 108 TYR A C 1
ATOM 842 O O . TYR A 1 108 ? 3.392 -7.168 1.123 1.00 92.62 108 TYR A O 1
ATOM 850 N N . VAL A 1 109 ? 2.629 -5.178 1.890 1.00 92.62 109 VAL A N 1
ATOM 851 C CA . VAL A 1 109 ? 3.818 -4.371 1.587 1.00 92.62 109 VAL A CA 1
ATOM 852 C C . VAL A 1 109 ? 5.067 -5.014 2.179 1.00 92.62 109 VAL A C 1
ATOM 854 O O . VAL A 1 109 ? 5.987 -5.340 1.439 1.00 92.62 109 VAL A O 1
ATOM 857 N N . LYS A 1 110 ? 5.076 -5.331 3.481 1.00 92.31 110 LYS A N 1
ATOM 858 C CA . LYS A 1 110 ? 6.243 -5.951 4.135 1.00 92.31 110 LYS A CA 1
ATOM 859 C C . LYS A 1 110 ? 6.705 -7.228 3.444 1.00 92.31 110 LYS A C 1
ATOM 861 O O . LYS A 1 110 ? 7.891 -7.406 3.170 1.00 92.31 110 LYS A O 1
ATOM 866 N N . ARG A 1 111 ? 5.765 -8.131 3.165 1.00 94.19 111 ARG A N 1
ATOM 867 C CA . ARG A 1 111 ? 6.078 -9.412 2.530 1.00 94.19 111 ARG A CA 1
ATOM 868 C C . ARG A 1 111 ? 6.536 -9.221 1.087 1.00 94.19 111 ARG A C 1
ATOM 870 O O . ARG A 1 111 ? 7.448 -9.920 0.662 1.00 94.19 111 ARG A O 1
ATOM 877 N N . HIS A 1 112 ? 5.904 -8.325 0.333 1.00 92.62 112 HIS A N 1
ATOM 878 C CA . HIS A 1 112 ? 6.253 -8.101 -1.069 1.00 92.62 112 HIS A CA 1
ATOM 879 C C . HIS A 1 112 ? 7.592 -7.377 -1.218 1.00 92.62 112 HIS A C 1
ATOM 881 O O . HIS A 1 112 ? 8.381 -7.749 -2.084 1.00 92.62 112 HIS A O 1
ATOM 887 N N . THR A 1 113 ? 7.902 -6.427 -0.335 1.00 91.56 113 THR A N 1
ATOM 888 C CA . THR A 1 113 ? 9.204 -5.754 -0.307 1.00 91.56 113 THR A CA 1
ATOM 889 C C . THR A 1 113 ? 10.327 -6.721 0.069 1.00 91.56 113 THR A C 1
ATOM 891 O O . THR A 1 113 ? 11.383 -6.703 -0.556 1.00 91.56 113 THR A O 1
ATOM 894 N N . ALA A 1 114 ? 10.086 -7.650 1.002 1.00 92.94 114 ALA A N 1
ATOM 895 C CA . ALA A 1 114 ? 11.041 -8.718 1.322 1.00 92.94 114 ALA A CA 1
ATOM 896 C C . ALA A 1 114 ? 11.304 -9.683 0.146 1.00 92.94 114 ALA A C 1
ATOM 898 O O . ALA A 1 114 ? 12.320 -10.371 0.126 1.00 92.94 114 ALA A O 1
ATOM 899 N N . GLN A 1 115 ? 10.403 -9.729 -0.840 1.00 90.94 115 GLN A N 1
ATOM 900 C CA . GLN A 1 115 ? 10.528 -10.523 -2.067 1.00 90.94 115 GLN A CA 1
ATOM 901 C C . GLN A 1 115 ? 11.073 -9.694 -3.246 1.00 90.94 115 GLN A C 1
ATOM 903 O O . GLN A 1 115 ? 10.775 -10.001 -4.401 1.00 90.94 115 GLN A O 1
ATOM 908 N N . ARG A 1 116 ? 11.849 -8.632 -2.972 1.00 92.50 116 ARG A N 1
ATOM 909 C CA . ARG A 1 116 ? 12.438 -7.762 -4.003 1.00 92.50 116 ARG A CA 1
ATOM 910 C C . ARG A 1 116 ? 13.217 -8.590 -5.042 1.00 92.50 116 ARG A C 1
ATOM 912 O O . ARG A 1 116 ? 14.139 -9.316 -4.667 1.00 92.50 116 ARG A O 1
ATOM 919 N N . PRO A 1 117 ? 12.887 -8.482 -6.343 1.00 92.00 117 PRO A N 1
ATOM 920 C CA . PRO A 1 117 ? 13.640 -9.150 -7.398 1.00 92.00 117 PRO A CA 1
ATOM 921 C C . PRO A 1 117 ? 15.093 -8.663 -7.454 1.00 92.00 117 PRO A C 1
ATOM 923 O O . PRO A 1 117 ? 15.357 -7.473 -7.287 1.00 92.00 117 PRO A O 1
ATOM 926 N N . ASN A 1 118 ? 16.029 -9.567 -7.754 1.00 92.31 118 ASN A N 1
ATOM 927 C CA . ASN A 1 118 ? 17.427 -9.207 -7.995 1.00 92.31 118 ASN A CA 1
ATOM 928 C C . ASN A 1 118 ? 17.584 -8.647 -9.418 1.00 92.31 118 ASN A C 1
ATOM 930 O O . ASN A 1 118 ? 17.817 -9.396 -10.366 1.00 92.31 118 ASN A O 1
ATOM 934 N N . LYS A 1 119 ? 17.344 -7.345 -9.560 1.00 90.94 119 LYS A N 1
ATOM 935 C CA . LYS A 1 119 ? 17.381 -6.581 -10.810 1.00 90.94 119 LYS A CA 1
ATOM 936 C C . LYS A 1 119 ? 17.965 -5.197 -10.543 1.00 90.94 119 LYS A C 1
ATOM 938 O O . LYS A 1 119 ? 17.939 -4.735 -9.401 1.00 90.94 119 LYS A O 1
ATOM 943 N N . SER A 1 120 ? 18.466 -4.540 -11.587 1.00 90.81 120 SER A N 1
ATOM 944 C CA . SER A 1 120 ? 18.890 -3.140 -11.486 1.00 90.81 120 SER A CA 1
ATOM 945 C C . SER A 1 120 ? 17.711 -2.221 -11.137 1.00 90.81 120 SER A C 1
ATOM 947 O O . SER A 1 120 ? 16.550 -2.577 -11.345 1.00 90.81 120 SER A O 1
ATOM 949 N N . GLU A 1 121 ? 17.991 -1.027 -10.610 1.00 87.88 121 GLU A N 1
ATOM 950 C CA . GLU A 1 121 ? 16.946 -0.047 -10.271 1.00 87.88 121 GLU A CA 1
ATOM 951 C C . GLU A 1 121 ? 16.086 0.321 -11.486 1.00 87.88 121 GLU A C 1
ATOM 953 O O . GLU A 1 121 ? 14.861 0.292 -11.391 1.00 87.88 121 GLU A O 1
ATOM 958 N N . GLN A 1 122 ? 16.713 0.526 -12.648 1.00 88.44 122 GLN A N 1
ATOM 959 C CA . GLN A 1 122 ? 16.026 0.817 -13.913 1.00 88.44 122 GLN A CA 1
ATOM 960 C C . GLN A 1 122 ? 15.077 -0.316 -14.334 1.00 88.44 122 GLN A C 1
ATOM 962 O O . GLN A 1 122 ? 13.950 -0.086 -14.767 1.00 88.44 122 GLN A O 1
ATOM 967 N N . GLU A 1 123 ? 15.500 -1.573 -14.183 1.00 89.12 123 GLU A N 1
ATOM 968 C CA . GLU A 1 123 ? 14.641 -2.719 -14.494 1.00 89.12 123 GLU A CA 1
ATOM 969 C C . GLU A 1 123 ? 13.507 -2.899 -13.483 1.00 89.12 123 GLU A C 1
ATOM 971 O O . GLU A 1 123 ? 12.442 -3.422 -13.825 1.00 89.12 123 GLU A O 1
ATOM 976 N N . LEU A 1 124 ? 13.741 -2.529 -12.224 1.00 90.69 124 LEU A N 1
ATOM 977 C CA . LEU A 1 124 ? 12.729 -2.586 -11.183 1.00 90.69 124 LEU A CA 1
ATOM 978 C C . LEU A 1 124 ? 11.680 -1.494 -11.377 1.00 90.69 124 LEU A C 1
ATOM 980 O O . LEU A 1 124 ? 10.505 -1.793 -11.180 1.00 90.69 124 LEU A O 1
ATOM 984 N N . GLU A 1 125 ? 12.051 -0.287 -11.799 1.00 87.94 125 GLU A N 1
ATOM 985 C CA . GLU A 1 125 ? 11.126 0.830 -12.034 1.00 87.94 125 GLU A CA 1
ATOM 986 C C . GLU A 1 125 ? 9.970 0.436 -12.968 1.00 87.94 125 GLU A C 1
ATOM 988 O O . GLU A 1 125 ? 8.803 0.667 -12.658 1.00 87.94 125 GLU A O 1
ATOM 993 N N . HIS A 1 126 ? 10.277 -0.289 -14.046 1.00 84.94 126 HIS A N 1
ATOM 994 C CA . HIS A 1 126 ? 9.288 -0.776 -15.016 1.00 84.94 126 HIS A CA 1
ATOM 995 C C . HIS A 1 126 ? 8.783 -2.202 -14.734 1.00 84.94 126 HIS A C 1
ATOM 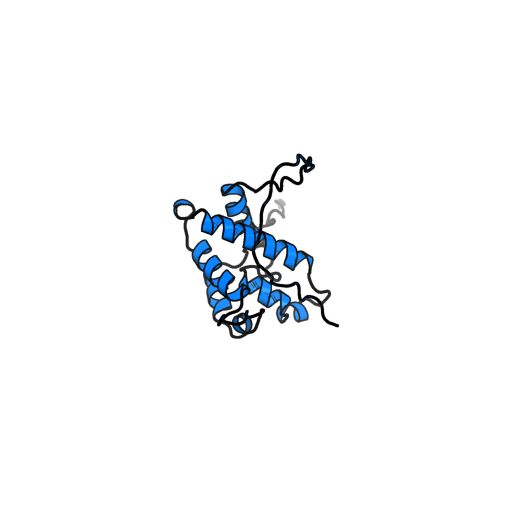997 O O . HIS A 1 126 ? 8.174 -2.852 -15.589 1.00 84.94 126 HIS A O 1
ATOM 1003 N N . SER A 1 127 ? 9.055 -2.742 -13.545 1.00 88.62 127 SER A N 1
ATOM 1004 C CA . SER A 1 127 ? 8.681 -4.113 -13.204 1.00 88.62 127 SER A CA 1
ATOM 1005 C C . SER A 1 127 ? 7.256 -4.222 -12.665 1.00 88.62 127 SER A C 1
ATOM 1007 O O . SER A 1 127 ? 6.765 -3.369 -11.928 1.00 88.62 127 SER A O 1
ATOM 1009 N N . ARG A 1 128 ? 6.632 -5.384 -12.905 1.00 89.12 128 ARG A N 1
ATOM 1010 C CA . ARG A 1 128 ? 5.356 -5.761 -12.270 1.00 89.12 128 ARG A CA 1
ATOM 1011 C C . ARG A 1 128 ? 5.400 -5.712 -10.739 1.00 89.12 128 ARG A C 1
ATOM 1013 O O . ARG A 1 128 ? 4.362 -5.509 -10.118 1.00 89.12 128 ARG A O 1
ATOM 1020 N N . TRP A 1 129 ? 6.572 -5.918 -10.137 1.00 91.31 129 TRP A N 1
ATOM 1021 C CA . TRP A 1 129 ? 6.752 -5.856 -8.686 1.00 91.31 129 TRP A CA 1
ATOM 1022 C C . TRP A 1 129 ? 6.556 -4.426 -8.166 1.00 91.31 129 TRP A C 1
ATOM 1024 O O . TRP A 1 129 ? 5.737 -4.221 -7.271 1.00 91.31 129 TRP A O 1
ATOM 1034 N N . THR A 1 130 ? 7.204 -3.440 -8.793 1.00 92.75 130 THR A N 1
ATOM 1035 C CA . THR A 1 130 ? 7.039 -2.016 -8.456 1.00 92.75 130 THR A CA 1
ATOM 1036 C C . THR A 1 130 ? 5.615 -1.556 -8.710 1.00 92.75 130 THR A C 1
ATOM 1038 O O . THR A 1 130 ? 4.985 -1.006 -7.811 1.00 92.75 130 THR A O 1
ATOM 1041 N N . SER A 1 131 ? 5.049 -1.867 -9.881 1.00 91.38 131 SER A N 1
ATOM 1042 C CA . SER A 1 131 ? 3.662 -1.501 -10.184 1.00 91.38 131 SER A CA 1
ATOM 1043 C C . SER A 1 131 ? 2.671 -2.107 -9.186 1.00 91.38 131 SER A C 1
ATOM 1045 O O . SER A 1 131 ? 1.708 -1.455 -8.787 1.00 91.38 131 SER A O 1
ATOM 1047 N N . SER A 1 132 ? 2.911 -3.346 -8.739 1.00 91.75 132 SER A N 1
ATOM 1048 C CA . SER A 1 132 ? 2.073 -3.962 -7.716 1.00 91.75 132 SER A CA 1
ATOM 1049 C C . SER A 1 132 ? 2.219 -3.287 -6.360 1.00 91.75 132 SER A C 1
ATOM 1051 O O . SER A 1 132 ? 1.224 -3.244 -5.652 1.00 91.75 132 SER A O 1
ATOM 1053 N N . LEU A 1 133 ? 3.405 -2.834 -5.957 1.00 93.88 133 LEU A N 1
ATOM 1054 C CA . LEU A 1 133 ? 3.581 -2.121 -4.690 1.00 93.88 133 LEU A CA 1
ATOM 1055 C C . LEU A 1 133 ? 2.919 -0.736 -4.747 1.00 93.88 133 LEU A C 1
ATOM 1057 O O . LEU A 1 133 ? 2.181 -0.386 -3.825 1.00 93.88 133 LEU A O 1
ATOM 1061 N N . ARG A 1 134 ? 3.059 -0.016 -5.868 1.00 94.94 134 ARG A N 1
ATOM 1062 C CA . ARG A 1 134 ? 2.419 1.292 -6.079 1.00 94.94 134 ARG A CA 1
ATOM 1063 C C . ARG A 1 134 ? 0.893 1.204 -6.069 1.00 94.94 134 ARG A C 1
ATOM 1065 O O . ARG A 1 134 ? 0.234 2.051 -5.480 1.00 94.94 134 ARG A O 1
ATOM 1072 N N . ASN A 1 135 ? 0.315 0.115 -6.586 1.00 94.50 135 ASN A N 1
ATOM 1073 C CA . ASN A 1 135 ? -1.126 -0.149 -6.451 1.00 94.50 135 ASN A CA 1
ATOM 1074 C C . ASN A 1 135 ? -1.589 -0.287 -4.989 1.00 94.50 135 ASN A C 1
ATOM 1076 O O . ASN A 1 135 ? -2.777 -0.168 -4.726 1.00 94.50 135 ASN A O 1
ATOM 1080 N N . TRP A 1 136 ? -0.686 -0.540 -4.040 1.00 95.00 136 TRP A N 1
ATOM 1081 C CA . TRP A 1 136 ? -0.979 -0.583 -2.604 1.00 95.00 136 TRP A CA 1
ATOM 1082 C C . TRP A 1 136 ? -0.529 0.691 -1.866 1.00 95.00 136 TRP A C 1
ATOM 1084 O O . TRP A 1 136 ? -0.560 0.715 -0.637 1.00 95.00 136 TRP A O 1
ATOM 1094 N N . GLY A 1 137 ? -0.121 1.739 -2.592 1.00 94.75 137 GLY A N 1
ATOM 1095 C CA . GLY A 1 137 ? 0.357 3.006 -2.029 1.00 94.75 137 GLY A CA 1
ATOM 1096 C C . GLY A 1 137 ? 1.828 3.008 -1.603 1.00 94.75 137 GLY A C 1
ATOM 1097 O O . GLY A 1 137 ? 2.259 3.929 -0.912 1.00 94.75 137 GLY A O 1
ATOM 1098 N N . HIS A 1 138 ? 2.597 1.982 -1.976 1.00 95.81 138 HIS A N 1
ATOM 1099 C CA . HIS A 1 138 ? 4.016 1.887 -1.648 1.00 95.81 138 HIS A CA 1
ATOM 1100 C C . HIS A 1 138 ? 4.880 2.013 -2.903 1.00 95.81 138 HIS A C 1
ATOM 1102 O O . HIS A 1 138 ? 4.884 1.120 -3.746 1.00 95.81 138 HIS A O 1
ATOM 1108 N N . ASP A 1 139 ? 5.667 3.073 -3.014 1.00 94.44 139 ASP A N 1
ATOM 1109 C CA . ASP A 1 139 ? 6.696 3.199 -4.034 1.00 94.44 139 ASP A CA 1
ATOM 1110 C C . ASP A 1 139 ? 8.072 2.771 -3.482 1.00 94.44 139 ASP A C 1
ATOM 1112 O O . ASP A 1 139 ? 8.668 3.501 -2.686 1.00 94.44 139 ASP A O 1
ATOM 1116 N N . PRO A 1 140 ? 8.622 1.615 -3.902 1.00 91.81 140 PRO A N 1
ATOM 1117 C CA . PRO A 1 140 ? 9.942 1.153 -3.471 1.00 91.81 140 PRO A CA 1
ATOM 1118 C C . PRO A 1 140 ? 11.119 1.975 -4.026 1.00 91.81 140 PRO A C 1
ATOM 1120 O O . PRO A 1 140 ? 12.257 1.703 -3.637 1.00 91.81 140 PRO A O 1
ATOM 1123 N N . MET A 1 141 ? 10.871 2.906 -4.954 1.00 89.88 141 MET A N 1
ATOM 1124 C CA . MET A 1 141 ? 11.873 3.824 -5.512 1.00 89.88 141 MET A CA 1
ATOM 1125 C C . MET A 1 141 ? 11.847 5.203 -4.861 1.00 89.88 141 MET A C 1
ATOM 1127 O O . MET A 1 141 ? 12.762 5.998 -5.074 1.00 89.88 141 MET A O 1
ATOM 1131 N N . LYS A 1 142 ? 10.826 5.490 -4.050 1.00 86.94 142 LYS A N 1
ATOM 1132 C CA . LYS A 1 142 ? 10.744 6.749 -3.323 1.00 86.94 142 LYS A CA 1
ATOM 1133 C C . LYS A 1 142 ? 11.749 6.722 -2.179 1.00 86.94 142 LYS A C 1
ATOM 1135 O O . LYS A 1 142 ? 11.687 5.863 -1.296 1.00 86.94 142 LYS A O 1
ATOM 1140 N N . GLN A 1 143 ? 12.701 7.647 -2.223 1.00 75.12 143 GLN A N 1
ATOM 1141 C CA . GLN A 1 143 ? 13.609 7.857 -1.105 1.00 75.12 143 GLN A CA 1
ATOM 1142 C C . GLN A 1 143 ? 12.814 8.475 0.052 1.00 75.12 143 GLN A C 1
ATOM 1144 O O . GLN A 1 143 ? 11.905 9.264 -0.205 1.00 75.12 143 GLN A O 1
ATOM 1149 N N . PRO A 1 144 ? 13.103 8.110 1.313 1.00 67.00 144 PRO A N 1
ATOM 1150 C CA . PRO A 1 144 ? 12.541 8.840 2.441 1.00 67.00 144 PRO A CA 1
ATOM 1151 C C . PRO A 1 144 ? 12.953 10.305 2.303 1.00 67.00 144 PRO A C 1
ATOM 1153 O O . PRO A 1 144 ? 14.120 10.567 2.004 1.00 67.00 144 PRO A O 1
ATOM 1156 N N . ASP A 1 145 ? 12.009 11.228 2.490 1.00 61.12 145 ASP A N 1
ATOM 1157 C CA . ASP A 1 145 ? 12.264 12.666 2.411 1.00 61.12 145 ASP A CA 1
ATOM 1158 C C . ASP A 1 145 ? 13.396 13.020 3.384 1.00 61.12 145 ASP A C 1
ATOM 1160 O O . ASP A 1 145 ? 13.206 13.131 4.595 1.00 61.12 145 ASP A O 1
ATOM 1164 N N . HIS A 1 146 ? 14.616 13.132 2.864 1.00 51.44 146 HIS A N 1
ATOM 1165 C CA . HIS A 1 146 ? 15.793 13.510 3.631 1.00 51.44 146 HIS A CA 1
ATOM 1166 C C . HIS A 1 146 ? 15.861 15.036 3.678 1.00 51.44 146 HIS A C 1
ATOM 1168 O O . HIS A 1 146 ? 16.830 15.654 3.233 1.00 51.44 146 HIS A O 1
ATOM 1174 N N . GLU A 1 147 ? 14.788 15.662 4.158 1.00 52.22 147 GLU A N 1
ATOM 1175 C CA . GLU A 1 147 ? 14.795 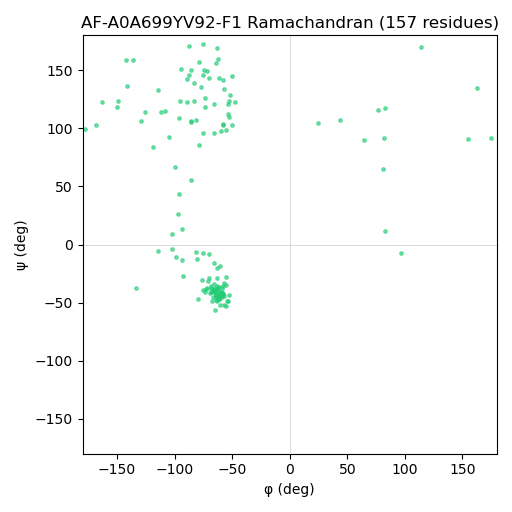17.096 4.393 1.00 52.22 147 GLU A CA 1
ATOM 1176 C C . GLU A 1 147 ? 15.477 17.365 5.747 1.00 52.22 147 GLU A C 1
ATOM 1178 O O . GLU A 1 147 ? 14.926 17.099 6.815 1.00 52.22 147 GLU A O 1
ATOM 1183 N N . TYR A 1 148 ? 16.707 17.891 5.635 1.00 51.38 148 TYR A N 1
ATOM 1184 C CA . TYR A 1 148 ? 17.595 18.480 6.653 1.00 51.38 148 TYR A CA 1
ATOM 1185 C C . TYR A 1 148 ? 18.435 17.540 7.539 1.00 51.38 148 TYR A C 1
ATOM 1187 O O . TYR A 1 148 ? 18.346 17.589 8.764 1.00 51.38 148 TYR A O 1
ATOM 1195 N N . ALA A 1 149 ? 19.384 16.801 6.951 1.00 51.19 149 ALA A N 1
ATOM 1196 C CA . ALA A 1 149 ? 20.650 16.590 7.661 1.00 51.19 149 ALA A CA 1
ATOM 1197 C C . ALA A 1 149 ? 21.586 17.774 7.365 1.00 51.19 149 ALA A C 1
ATOM 1199 O O . ALA A 1 149 ? 22.105 17.908 6.262 1.00 51.19 149 ALA A O 1
ATOM 1200 N N . GLU A 1 150 ? 21.749 18.628 8.375 1.00 54.25 150 GLU A N 1
ATOM 1201 C CA . GLU A 1 150 ? 22.986 19.355 8.680 1.00 54.25 150 GLU A CA 1
ATOM 1202 C C . GLU A 1 150 ? 23.493 20.383 7.643 1.00 54.25 150 GLU A C 1
ATOM 1204 O O . GLU A 1 150 ? 24.369 20.121 6.825 1.00 54.25 150 GLU A O 1
ATOM 1209 N N . HIS A 1 151 ? 23.043 21.633 7.804 1.00 53.31 151 HIS A N 1
ATOM 1210 C CA . HIS A 1 151 ? 23.847 22.826 7.498 1.00 53.31 151 HIS A CA 1
ATOM 1211 C C . HIS A 1 151 ? 24.518 23.366 8.780 1.00 53.31 151 HIS A C 1
ATOM 1213 O O . HIS A 1 151 ? 24.537 24.566 9.031 1.00 53.31 151 HIS A O 1
ATOM 1219 N N . GLU A 1 152 ? 25.069 22.490 9.622 1.00 56.59 152 GLU A N 1
ATOM 1220 C CA . GLU A 1 152 ? 25.951 22.902 10.721 1.00 56.59 152 GLU A CA 1
ATOM 1221 C C . GLU A 1 152 ? 27.396 22.571 10.336 1.00 56.59 152 GLU A C 1
ATOM 1223 O O . GLU A 1 152 ? 27.880 21.460 10.533 1.00 56.59 152 GLU A O 1
ATOM 1228 N N . GLY A 1 153 ? 28.088 23.540 9.731 1.00 53.22 153 GLY A N 1
ATOM 1229 C CA . GLY A 1 153 ? 29.507 23.406 9.416 1.00 53.22 153 GLY A CA 1
ATOM 1230 C C . GLY A 1 153 ? 30.080 24.573 8.617 1.00 53.22 153 GLY A C 1
ATOM 1231 O O . GLY A 1 153 ? 30.042 24.537 7.392 1.00 53.22 153 GLY A O 1
ATOM 1232 N N . ALA A 1 154 ? 30.608 25.580 9.327 1.00 56.47 154 ALA A N 1
ATOM 1233 C CA . ALA A 1 154 ? 31.851 26.333 9.050 1.00 56.47 154 ALA A CA 1
ATOM 1234 C C . ALA A 1 154 ? 31.763 27.741 9.679 1.00 56.47 154 ALA A C 1
ATOM 1236 O O . ALA A 1 154 ? 31.135 28.644 9.143 1.00 56.47 154 ALA A O 1
ATOM 1237 N N . GLU A 1 155 ? 32.222 27.880 10.922 1.00 56.16 155 GLU A N 1
ATOM 1238 C CA . GLU A 1 155 ? 33.517 28.500 11.262 1.00 56.16 155 GLU A CA 1
ATOM 1239 C C . GLU A 1 155 ? 33.482 30.038 11.293 1.00 56.16 155 GLU A C 1
ATOM 1241 O O . GLU A 1 155 ? 33.775 30.730 10.320 1.00 56.16 155 GLU A O 1
ATOM 1246 N N . ASP A 1 156 ? 33.215 30.554 12.494 1.00 54.59 156 ASP A N 1
ATOM 1247 C CA . ASP A 1 156 ? 33.833 31.782 12.990 1.00 54.59 156 ASP A CA 1
ATOM 1248 C C . ASP A 1 156 ? 35.360 31.645 12.869 1.00 54.59 156 ASP A C 1
ATOM 1250 O O . ASP A 1 156 ? 35.994 30.843 13.562 1.00 54.59 156 ASP A O 1
ATOM 1254 N N . ARG A 1 157 ? 35.951 32.394 11.938 1.00 63.00 157 ARG A N 1
ATOM 1255 C CA . ARG A 1 157 ? 37.394 32.603 11.869 1.00 63.00 157 ARG A CA 1
ATOM 1256 C C . ARG A 1 157 ? 37.640 34.102 11.765 1.00 63.00 157 ARG A C 1
ATOM 1258 O O . ARG A 1 157 ? 37.391 34.719 10.733 1.00 63.00 157 ARG A O 1
ATOM 1265 N N . SER A 1 158 ? 38.113 34.655 12.876 1.00 66.69 158 SER A N 1
ATOM 1266 C CA . SER A 1 158 ? 38.559 36.034 13.032 1.00 66.69 158 SER A CA 1
ATOM 1267 C C . SER A 1 158 ? 39.545 36.467 11.940 1.00 66.69 158 SER A C 1
ATOM 1269 O O . SER A 1 158 ? 40.418 35.694 11.537 1.00 66.69 158 SER A O 1
ATOM 1271 N N . GLY A 1 159 ? 39.441 37.737 11.546 1.00 56.16 159 GLY A N 1
ATOM 1272 C CA . GLY A 1 159 ? 40.419 38.488 10.762 1.00 56.16 159 GLY A CA 1
ATOM 1273 C C . GLY A 1 159 ? 40.146 39.975 10.877 1.00 56.16 159 GLY A C 1
ATOM 1274 O O . GLY A 1 159 ? 39.097 40.396 10.349 1.00 56.16 159 GLY A O 1
#

Organism: Haematococcus lacustris (NCBI:txid44745)

Secondary structure (DSSP, 8-state):
-----------------------------PPPHHHHHHHIIIII--S-HHHHHHHHTSHHHHTSSPPPTT-SS-HHHHHHHHHHHHHHS-GGG--HHHHHHHHHHHHHHHHHHHT--S--HHHHHTSHHHHHHHTTT--TTPPP----S----------

Foldseek 3Di:
DDDDDDDDDDDDDDDDDDDDDDDDDPPVPDDDLVRLLCCLVPPLAPAALVRLVVLLPDPLLQVAADADVPGPGHPLLVLSVLSSVLNVDDPVPADPVNSVSSVVSSVVRVVLVVVDDPDDPVDSCSDSSQSSSSSSNDHPPDDDPPPDDDPPDDDDDDD

Solvent-accessible surface area (backbone atoms only — not comparable to full-atom values): 10288 Å² total; per-residue (Å²): 139,91,85,82,91,82,76,89,82,90,78,90,86,88,87,83,84,89,78,96,69,89,75,76,81,78,74,75,80,75,71,54,70,66,61,42,53,51,45,28,62,73,69,35,29,76,46,53,57,67,58,36,52,56,46,61,72,33,72,68,33,70,72,36,69,68,56,54,94,94,52,96,54,20,63,37,45,58,44,26,56,50,48,42,55,55,66,74,48,55,79,94,72,59,49,73,69,52,52,53,48,40,52,52,48,36,56,47,45,56,54,53,60,75,60,62,74,98,62,55,70,76,60,39,70,78,25,69,66,42,42,45,35,39,24,56,26,23,51,89,82,63,72,78,86,78,82,78,85,75,95,80,84,85,78,94,72,92,130

Mean predicted aligned error: 12.81 Å

Sequence (159 aa):
YDICVLRSQYAAVNKPESGSVLLSSCVVKMKDRDETCAEFRRSAVNMDADELEQWLHSPESLSVGQVKPGETESQGHMSGRRVLELLKKNDSQLTDDDVDHMRKVISYVKRHTAQRPNKSEQELEHSRWTSSLRNWGHDPMKQPDHEYAEHEGAEDRSG

InterPro domains:
  IPR021487 Protein of unknown function DUF3140 [PF11338] (42-133)
  IPR021487 Protein of unknown function DUF3140 [PTHR40630] (31-143)

Radius of gyration: 21.32 Å; Cα contacts (8 Å, |Δi|>4): 126; chains: 1; bounding box: 60×71×43 Å

pLDDT: mean 76.07, std 21.11, range [30.91, 95.81]